Protein AF-A0A381XMW4-F1 (afdb_monomer)

InterPro domains:
  IPR002549 Transmembrane protein TqsA-like [PF01594] (18-166)

Sequence (167 aa):
MKHQPNYFQLIYRVIIGLISLWFLSIIWPYISDVVLMLVFAFLFTTILLSSVDALERKIRSRGLSVLVVVVILLGGIGTFFGSFISQMSQQAVEFSSRIDKKTLTNEFKILGEKVTSSMPEFVRDMQSSNGDMAGKLSELINTVLGSLASMAGVIGNFMFIATMVFI

pLDDT: mean 72.53, std 13.77, range [41.12, 92.38]

Mean predicted aligned error: 19.95 Å

Structure (mmCIF, N/CA/C/O backbone):
data_AF-A0A381XMW4-F1
#
_entry.id   AF-A0A381XMW4-F1
#
loop_
_atom_site.group_PDB
_atom_site.id
_atom_site.type_symbol
_atom_site.label_atom_id
_atom_site.label_alt_id
_atom_site.label_comp_id
_atom_site.label_asym_id
_atom_site.label_entity_id
_atom_site.label_seq_id
_atom_site.pdbx_PDB_ins_code
_atom_site.Cartn_x
_atom_site.Cartn_y
_atom_site.Cartn_z
_atom_site.occupancy
_atom_site.B_iso_or_equiv
_atom_site.auth_seq_id
_atom_site.auth_comp_id
_atom_site.auth_asym_id
_atom_site.auth_atom_id
_atom_site.pdbx_PDB_model_num
ATOM 1 N N . MET A 1 1 ? 42.274 24.518 -5.280 1.00 41.12 1 MET A N 1
ATOM 2 C CA . MET A 1 1 ? 41.168 25.455 -5.573 1.00 41.12 1 MET A CA 1
ATOM 3 C C . MET A 1 1 ? 40.078 24.700 -6.327 1.00 41.12 1 MET A C 1
ATOM 5 O O . MET A 1 1 ? 40.381 24.088 -7.337 1.00 41.12 1 MET A O 1
ATOM 9 N N . LYS A 1 2 ? 38.876 24.666 -5.732 1.00 43.69 2 LYS A N 1
ATOM 10 C CA . LYS A 1 2 ? 37.548 24.229 -6.218 1.00 43.69 2 LYS A CA 1
ATOM 11 C C . LYS A 1 2 ? 37.495 23.315 -7.461 1.00 43.69 2 LYS A C 1
ATOM 13 O O . LYS A 1 2 ? 37.573 23.794 -8.586 1.00 43.69 2 LYS A O 1
ATOM 18 N N . HIS A 1 3 ? 37.235 22.019 -7.238 1.00 53.31 3 HIS A N 1
ATOM 19 C CA . HIS A 1 3 ? 36.618 21.146 -8.244 1.00 53.31 3 HIS A CA 1
ATOM 20 C C . HIS A 1 3 ? 35.306 21.792 -8.697 1.00 53.31 3 HIS A C 1
ATOM 22 O O . HIS A 1 3 ? 34.355 21.878 -7.919 1.00 53.31 3 HIS A O 1
ATOM 28 N N . GLN A 1 4 ? 35.279 22.307 -9.925 1.00 62.28 4 GLN A N 1
ATOM 29 C CA . GLN A 1 4 ? 34.041 22.774 -10.531 1.00 62.28 4 GLN A CA 1
ATOM 30 C C . GLN A 1 4 ? 33.142 21.549 -10.729 1.00 62.28 4 GLN A C 1
ATOM 32 O O . GLN A 1 4 ? 33.588 20.578 -11.345 1.00 62.28 4 GLN A O 1
ATOM 37 N N . PRO A 1 5 ? 31.919 21.524 -10.174 1.00 61.38 5 PRO A N 1
ATOM 38 C CA . PRO A 1 5 ? 31.030 20.399 -10.398 1.00 61.38 5 PRO A CA 1
ATOM 39 C C . PRO A 1 5 ? 30.727 20.322 -11.897 1.00 61.38 5 PRO A C 1
ATOM 41 O O . PRO A 1 5 ? 30.338 21.315 -12.511 1.00 61.38 5 PRO A O 1
ATOM 44 N N . ASN A 1 6 ? 30.935 19.148 -12.497 1.00 73.75 6 ASN A N 1
ATOM 45 C CA . ASN A 1 6 ? 30.583 18.882 -13.891 1.00 73.75 6 ASN A CA 1
ATOM 46 C C . ASN A 1 6 ? 29.055 18.894 -14.031 1.00 73.75 6 ASN A C 1
ATOM 48 O O . ASN A 1 6 ? 28.404 17.849 -14.015 1.00 73.75 6 ASN A O 1
ATOM 52 N N . TYR A 1 7 ? 28.474 20.087 -14.157 1.00 74.56 7 TYR A N 1
ATOM 53 C CA . TYR A 1 7 ? 27.031 20.293 -14.285 1.00 74.56 7 TYR A CA 1
ATOM 54 C C . TYR A 1 7 ? 26.439 19.474 -15.438 1.00 74.56 7 TYR A C 1
ATOM 56 O O . TYR A 1 7 ? 25.378 18.881 -15.276 1.00 74.56 7 TYR A O 1
ATOM 64 N N . PHE A 1 8 ? 27.164 19.333 -16.552 1.00 75.00 8 PHE A N 1
ATOM 65 C CA . PHE A 1 8 ? 26.768 18.479 -17.678 1.00 75.00 8 PHE A CA 1
ATOM 66 C C . PHE A 1 8 ? 26.625 16.999 -17.303 1.00 75.00 8 PHE A C 1
ATOM 68 O O . PHE A 1 8 ? 25.680 16.342 -17.730 1.00 75.00 8 PHE A O 1
ATOM 75 N N . GLN A 1 9 ? 27.521 16.473 -16.467 1.00 78.38 9 GLN A N 1
ATOM 76 C CA . GLN A 1 9 ? 27.454 15.089 -15.998 1.00 78.38 9 GLN A CA 1
ATOM 77 C C . GLN A 1 9 ? 26.307 14.895 -14.999 1.00 78.38 9 GLN A C 1
ATOM 79 O O . GLN A 1 9 ? 25.650 13.853 -14.997 1.00 78.38 9 GLN A O 1
ATOM 84 N N . LEU A 1 10 ? 26.036 15.914 -14.177 1.00 79.81 10 LEU A N 1
ATOM 85 C CA . LEU A 1 10 ? 24.906 15.923 -13.253 1.00 79.81 10 LEU A CA 1
ATOM 86 C C . LEU A 1 10 ? 23.573 15.920 -14.020 1.00 79.81 10 LEU A C 1
ATOM 88 O O . LEU A 1 10 ? 22.715 15.087 -13.748 1.00 79.81 10 LEU A O 1
ATOM 92 N N . ILE A 1 11 ? 23.443 16.790 -15.027 1.00 84.88 11 ILE A N 1
ATOM 93 C CA . ILE A 1 11 ? 22.274 16.887 -15.912 1.00 84.88 11 ILE A CA 1
ATOM 94 C C . ILE A 1 11 ? 22.059 15.574 -16.669 1.00 84.88 11 ILE A C 1
ATOM 96 O O . ILE A 1 11 ? 20.952 15.047 -16.672 1.00 84.88 11 ILE A O 1
ATOM 100 N N . TYR A 1 12 ? 23.115 14.993 -17.240 1.00 88.62 12 TYR A N 1
ATOM 101 C CA . TYR A 1 12 ? 23.040 13.704 -17.928 1.00 88.62 12 TYR A CA 1
ATOM 102 C C . TYR A 1 12 ? 22.536 12.579 -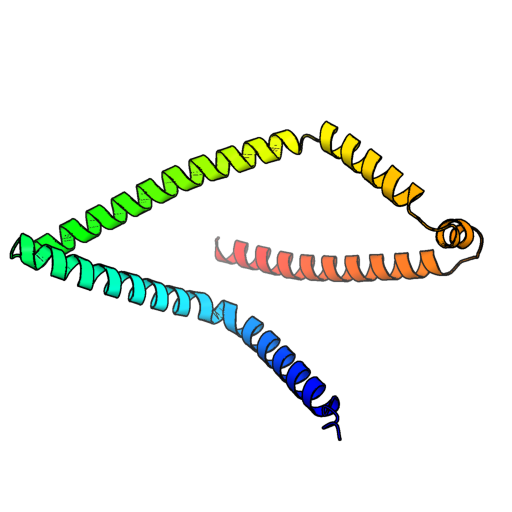17.011 1.00 88.62 12 TYR A C 1
ATOM 104 O O . TYR A 1 12 ? 21.643 11.817 -17.383 1.00 88.62 12 TYR A O 1
ATOM 112 N N . ARG A 1 13 ? 23.048 12.506 -15.775 1.00 86.75 13 ARG A N 1
ATOM 113 C CA . ARG A 1 13 ? 22.617 11.508 -14.785 1.00 86.75 13 ARG A CA 1
ATOM 114 C C . ARG A 1 13 ? 21.159 11.703 -14.362 1.00 86.75 13 ARG A C 1
ATOM 116 O O . ARG A 1 13 ? 20.452 10.717 -14.173 1.00 86.75 13 ARG A O 1
ATOM 123 N N . VAL A 1 14 ? 20.707 12.951 -14.241 1.00 88.38 14 VAL A N 1
ATOM 124 C CA . VAL A 1 14 ? 19.308 13.283 -13.931 1.00 88.38 14 VAL A CA 1
ATOM 125 C C . VAL A 1 14 ? 18.387 12.901 -15.087 1.00 88.38 14 VAL A C 1
ATOM 127 O O . VAL A 1 14 ? 17.367 12.265 -14.847 1.00 88.38 14 VAL A O 1
ATOM 130 N N . ILE A 1 15 ? 18.765 13.205 -16.332 1.00 90.69 15 ILE A N 1
ATOM 131 C CA . ILE A 1 15 ? 17.990 12.843 -17.527 1.00 90.69 15 ILE A CA 1
ATOM 132 C C . ILE A 1 15 ? 17.857 11.318 -17.643 1.00 90.69 15 ILE A C 1
ATOM 134 O O . ILE A 1 15 ? 16.752 10.816 -17.830 1.00 90.69 15 ILE A O 1
ATOM 138 N N . ILE A 1 16 ? 18.943 10.563 -17.450 1.00 91.50 16 ILE A N 1
ATOM 139 C CA . ILE A 1 16 ? 18.889 9.091 -17.449 1.00 91.50 16 ILE A CA 1
ATOM 140 C C . ILE A 1 16 ? 18.057 8.551 -16.285 1.00 91.50 16 ILE A C 1
ATOM 142 O O . ILE A 1 16 ? 17.314 7.586 -16.467 1.00 91.50 16 ILE A O 1
ATOM 146 N N . GLY A 1 17 ? 18.146 9.174 -15.108 1.00 90.69 17 GLY A N 1
ATOM 147 C CA . GLY A 1 17 ? 17.309 8.834 -13.961 1.00 90.69 17 GLY A CA 1
ATOM 148 C C . GLY A 1 17 ? 15.824 9.021 -14.269 1.00 90.69 17 GLY A C 1
ATOM 149 O O . GLY A 1 17 ? 15.032 8.123 -14.006 1.00 90.69 17 GLY A O 1
ATOM 150 N N . LEU A 1 18 ? 15.461 10.141 -14.897 1.00 89.69 18 LEU A N 1
ATOM 151 C CA . LEU A 1 18 ? 14.094 10.439 -15.328 1.00 89.69 18 LEU A CA 1
ATOM 152 C C . LEU A 1 18 ? 13.586 9.446 -16.374 1.00 89.69 18 LEU A C 1
ATOM 154 O O . LEU A 1 18 ? 12.475 8.945 -16.234 1.00 89.69 18 LEU A O 1
ATOM 158 N N . ILE A 1 19 ? 14.401 9.117 -17.380 1.00 91.69 19 ILE A N 1
ATOM 159 C CA . ILE A 1 19 ? 14.042 8.132 -18.411 1.00 91.69 19 ILE A CA 1
ATOM 160 C C . ILE A 1 19 ? 13.856 6.745 -17.783 1.00 91.69 19 ILE A C 1
ATOM 162 O O . ILE A 1 19 ? 12.877 6.065 -18.073 1.00 91.69 19 ILE A O 1
ATOM 166 N N . SER A 1 20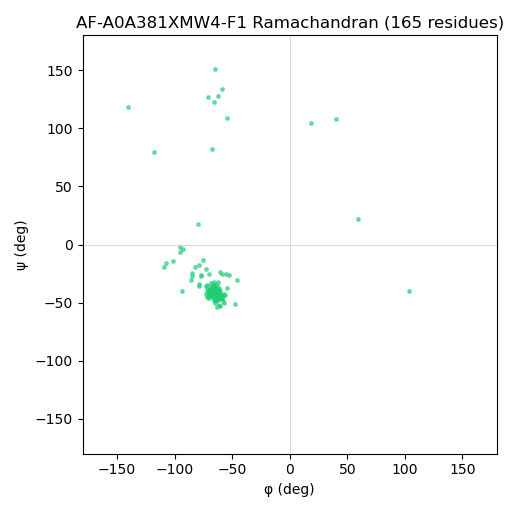 ? 14.751 6.348 -16.875 1.00 89.56 20 SER A N 1
ATOM 167 C CA . SER A 1 20 ? 14.654 5.075 -16.151 1.00 89.56 20 SER A CA 1
ATOM 168 C C . SER A 1 20 ? 13.418 5.017 -15.256 1.00 89.56 20 SER A C 1
ATOM 170 O O . SER A 1 20 ? 12.739 3.997 -15.223 1.00 89.56 20 SER A O 1
ATOM 172 N N . LEU A 1 21 ? 13.095 6.106 -14.552 1.00 90.31 21 LEU A N 1
ATOM 173 C CA . LEU A 1 21 ? 11.915 6.191 -13.692 1.00 90.31 21 LEU A CA 1
ATOM 174 C C . LEU A 1 21 ? 10.624 6.154 -14.517 1.00 90.31 21 LEU A C 1
ATOM 176 O O . LEU A 1 21 ? 9.674 5.473 -14.145 1.00 90.31 21 LEU A O 1
ATOM 180 N N . TRP A 1 22 ? 10.602 6.853 -15.653 1.00 90.62 22 TRP A N 1
ATOM 181 C CA . TRP A 1 22 ? 9.477 6.850 -16.582 1.00 90.62 22 TRP A CA 1
ATOM 182 C C . TRP A 1 22 ? 9.249 5.455 -17.169 1.00 90.62 22 TRP A C 1
ATOM 184 O O . TRP A 1 22 ? 8.132 4.946 -17.143 1.00 90.62 22 TRP A O 1
ATOM 194 N N . PHE A 1 23 ? 10.323 4.790 -17.596 1.00 91.06 23 PHE A N 1
ATOM 195 C CA . PHE A 1 23 ? 10.278 3.414 -18.081 1.00 91.06 23 PHE A CA 1
ATOM 196 C C . PHE A 1 23 ? 9.832 2.425 -16.995 1.00 91.06 23 PHE A C 1
ATOM 198 O O . PHE A 1 23 ? 8.965 1.586 -17.236 1.00 91.06 23 PHE A O 1
ATOM 205 N N . LEU A 1 24 ? 10.366 2.552 -15.777 1.00 88.81 24 LEU A N 1
ATOM 206 C CA . LEU A 1 24 ? 9.960 1.721 -14.648 1.00 88.81 24 LEU A CA 1
ATOM 207 C C . LEU A 1 24 ? 8.485 1.944 -14.306 1.00 88.81 24 LEU A C 1
ATOM 209 O O . LEU A 1 24 ? 7.792 0.973 -14.054 1.00 88.81 24 LEU A O 1
ATOM 213 N N . SER A 1 25 ? 7.989 3.182 -14.368 1.00 87.44 25 SER A N 1
ATOM 214 C CA . SER A 1 25 ? 6.575 3.511 -14.145 1.00 87.44 25 SER A CA 1
ATOM 215 C C . SER A 1 25 ? 5.643 2.856 -15.172 1.00 87.44 25 SER A C 1
ATOM 217 O O . SER A 1 25 ? 4.533 2.468 -14.826 1.00 87.44 25 SER A O 1
ATOM 219 N N . ILE A 1 26 ? 6.099 2.667 -16.417 1.00 90.00 26 ILE A N 1
ATOM 220 C CA . ILE A 1 26 ? 5.337 1.950 -17.454 1.00 90.00 26 ILE A CA 1
ATOM 221 C C . ILE A 1 26 ? 5.266 0.453 -17.150 1.00 90.00 26 ILE A C 1
ATOM 223 O O . ILE A 1 26 ? 4.210 -0.149 -17.313 1.00 90.00 26 ILE A O 1
ATOM 227 N N . ILE A 1 27 ? 6.370 -0.159 -16.714 1.00 87.12 27 ILE A N 1
ATOM 228 C CA . ILE A 1 27 ? 6.429 -1.605 -16.439 1.00 87.12 27 ILE A CA 1
ATOM 229 C C . ILE A 1 27 ? 5.795 -1.951 -15.087 1.00 87.12 27 ILE A C 1
ATOM 231 O O . ILE A 1 27 ? 5.179 -3.008 -14.940 1.00 87.12 27 ILE A O 1
ATOM 235 N N . TRP A 1 28 ? 5.926 -1.057 -14.108 1.00 87.38 28 TRP A N 1
ATOM 236 C CA . TRP A 1 28 ? 5.460 -1.233 -12.739 1.00 87.38 28 TRP A CA 1
ATOM 237 C C . TRP A 1 28 ? 4.024 -1.761 -12.628 1.00 87.38 28 TRP A C 1
ATOM 239 O O . TRP A 1 28 ? 3.869 -2.771 -11.955 1.00 87.38 28 TRP A O 1
ATOM 249 N N . PRO A 1 29 ? 2.985 -1.205 -13.284 1.00 88.75 29 PRO A N 1
ATOM 250 C CA . PRO A 1 29 ? 1.612 -1.705 -13.146 1.00 88.75 29 PRO A CA 1
ATOM 251 C C . PRO A 1 29 ? 1.416 -3.163 -13.593 1.00 88.75 29 PRO A C 1
ATOM 253 O O . PRO A 1 29 ? 0.484 -3.806 -13.127 1.00 88.75 29 PRO A O 1
ATOM 256 N N . TYR A 1 30 ? 2.277 -3.699 -14.463 1.00 88.88 30 TYR A N 1
ATOM 257 C CA . TYR A 1 30 ? 2.170 -5.082 -14.943 1.00 88.88 30 TYR A CA 1
ATOM 258 C C . TYR A 1 30 ? 2.822 -6.095 -13.999 1.00 88.88 30 TYR A C 1
ATOM 260 O O . TYR A 1 30 ? 2.450 -7.265 -13.988 1.00 88.88 30 TYR A O 1
ATOM 268 N N . ILE A 1 31 ? 3.823 -5.658 -13.232 1.00 88.25 31 ILE A N 1
ATOM 269 C CA . ILE A 1 31 ? 4.628 -6.523 -12.359 1.00 88.25 31 ILE A CA 1
ATOM 270 C C . ILE A 1 31 ? 4.313 -6.269 -10.877 1.00 88.25 31 ILE A C 1
ATOM 272 O O . ILE A 1 31 ? 4.588 -7.125 -10.037 1.00 88.25 31 ILE A O 1
ATOM 276 N N . SER A 1 32 ? 3.718 -5.119 -10.545 1.00 88.69 32 SER A N 1
ATOM 277 C CA . SER A 1 32 ? 3.453 -4.687 -9.173 1.00 88.69 32 SER A CA 1
ATOM 278 C C . SER A 1 32 ? 2.621 -5.703 -8.412 1.00 88.69 32 SER A C 1
ATOM 280 O O . SER A 1 32 ? 2.971 -6.001 -7.281 1.00 88.69 32 SER A O 1
ATOM 282 N N . ASP A 1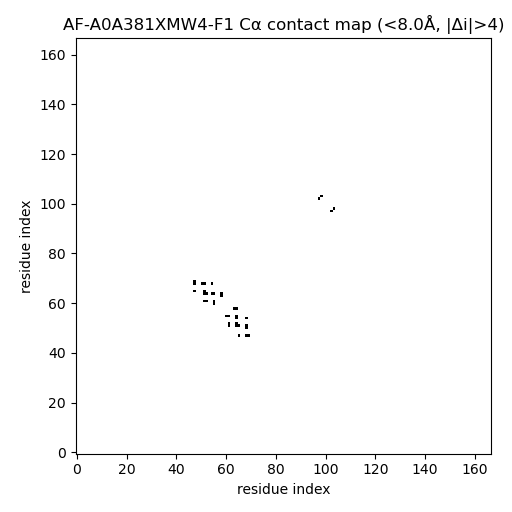 33 ? 1.588 -6.281 -9.022 1.00 89.19 33 ASP A N 1
ATOM 283 C CA . ASP A 1 33 ? 0.728 -7.262 -8.358 1.00 89.19 33 ASP A CA 1
ATOM 284 C C . ASP A 1 33 ? 1.503 -8.532 -7.972 1.00 89.19 33 ASP A C 1
ATOM 286 O O . ASP A 1 33 ? 1.501 -8.952 -6.816 1.00 89.19 33 ASP A O 1
ATOM 290 N N . VAL A 1 34 ? 2.292 -9.076 -8.904 1.00 92.38 34 VAL A N 1
ATOM 291 C CA . VAL A 1 34 ? 3.137 -10.256 -8.660 1.00 92.38 34 VAL A CA 1
ATOM 292 C C . VAL A 1 34 ? 4.223 -9.956 -7.625 1.00 92.38 34 VAL A C 1
ATOM 294 O O . VAL A 1 34 ? 4.463 -10.757 -6.724 1.00 92.38 34 VAL A O 1
ATOM 297 N N . VAL A 1 35 ? 4.882 -8.798 -7.719 1.00 90.88 35 VAL A N 1
ATOM 298 C CA . VAL A 1 35 ? 5.924 -8.391 -6.764 1.00 90.88 35 VAL A CA 1
ATOM 299 C C . VAL A 1 35 ? 5.336 -8.151 -5.383 1.00 90.88 35 VAL A C 1
ATOM 301 O O . VAL A 1 35 ? 5.905 -8.618 -4.401 1.00 90.88 35 VAL A O 1
ATOM 304 N N . LEU A 1 36 ? 4.193 -7.475 -5.286 1.00 90.31 36 LEU A N 1
ATOM 305 C CA . LEU A 1 36 ? 3.495 -7.270 -4.024 1.00 90.31 36 LEU A CA 1
ATOM 306 C C . LEU A 1 36 ? 3.066 -8.609 -3.438 1.00 90.31 36 LEU A C 1
ATOM 308 O O . LEU A 1 36 ? 3.325 -8.840 -2.263 1.00 90.31 36 LEU A O 1
ATOM 312 N N . MET A 1 37 ? 2.508 -9.519 -4.237 1.00 90.19 37 MET A N 1
ATOM 313 C CA . MET A 1 37 ? 2.163 -10.865 -3.785 1.00 90.19 37 MET A CA 1
ATOM 314 C C . MET A 1 37 ? 3.390 -11.611 -3.255 1.00 90.19 37 MET A C 1
ATOM 316 O O . MET A 1 37 ? 3.315 -12.196 -2.179 1.00 90.19 37 MET A O 1
ATOM 320 N N . LEU A 1 38 ? 4.527 -11.574 -3.956 1.00 90.75 38 LEU A N 1
ATOM 321 C CA . LEU A 1 38 ? 5.762 -12.222 -3.506 1.00 90.75 38 LEU A CA 1
ATOM 322 C C . LEU A 1 38 ? 6.303 -11.603 -2.219 1.00 90.75 38 LEU A C 1
ATOM 324 O O . LEU A 1 38 ? 6.684 -12.332 -1.307 1.00 90.75 38 LEU A O 1
ATOM 328 N N . VAL A 1 39 ? 6.310 -10.274 -2.117 1.00 91.38 39 VAL A N 1
ATOM 329 C CA . VAL A 1 39 ? 6.744 -9.566 -0.909 1.00 91.38 39 VAL A CA 1
ATOM 330 C C . VAL A 1 39 ? 5.802 -9.873 0.253 1.00 91.38 39 VAL A C 1
ATOM 332 O O . VAL A 1 39 ? 6.273 -10.209 1.335 1.00 91.38 39 VAL A O 1
ATOM 335 N N . PHE A 1 40 ? 4.485 -9.835 0.046 1.00 83.56 40 PHE A N 1
ATOM 336 C CA . PHE A 1 40 ? 3.506 -10.192 1.070 1.00 83.56 40 PHE A CA 1
ATOM 337 C C . PHE A 1 40 ? 3.621 -11.656 1.476 1.00 83.56 40 PHE A C 1
ATOM 339 O O . PHE A 1 40 ? 3.647 -11.936 2.668 1.00 83.56 40 PHE A O 1
ATOM 346 N N . ALA A 1 41 ? 3.757 -12.584 0.531 1.00 86.81 41 ALA A N 1
ATOM 347 C CA . ALA A 1 41 ? 3.963 -13.997 0.826 1.00 86.81 41 ALA A CA 1
ATOM 348 C C . ALA A 1 41 ? 5.268 -14.219 1.602 1.00 86.81 41 ALA A C 1
ATOM 350 O O . ALA A 1 41 ? 5.289 -14.973 2.574 1.00 86.81 41 ALA A O 1
ATOM 351 N N . PHE A 1 42 ? 6.347 -13.528 1.231 1.00 87.19 42 PHE A N 1
ATOM 352 C CA . PHE A 1 42 ? 7.630 -13.603 1.923 1.00 87.19 42 PHE A CA 1
ATOM 353 C C . PHE A 1 42 ? 7.554 -13.043 3.347 1.00 87.19 42 PHE A C 1
ATOM 355 O O . PHE A 1 42 ? 8.002 -13.687 4.294 1.00 87.19 42 PHE A O 1
ATOM 362 N N . LEU A 1 43 ? 6.949 -11.867 3.527 1.00 85.00 43 LEU A N 1
ATOM 363 C CA . LEU A 1 43 ? 6.746 -11.272 4.846 1.00 85.00 43 LEU A CA 1
ATOM 364 C C . LEU A 1 43 ? 5.846 -12.153 5.709 1.00 85.00 43 LEU A C 1
ATOM 366 O O . LEU A 1 43 ? 6.174 -12.433 6.859 1.00 85.00 43 LEU A O 1
ATOM 370 N N . PHE A 1 44 ? 4.745 -12.640 5.140 1.00 79.25 44 PHE A N 1
ATOM 371 C CA . PHE A 1 44 ? 3.794 -13.500 5.827 1.00 79.25 44 PHE A CA 1
ATOM 372 C C . PHE A 1 44 ? 4.444 -14.809 6.266 1.00 79.25 44 PHE A C 1
ATOM 374 O O . PHE A 1 44 ? 4.331 -15.173 7.430 1.00 79.25 44 PHE A O 1
ATOM 381 N N . THR A 1 45 ? 5.189 -15.479 5.384 1.00 83.19 45 THR A N 1
ATOM 382 C CA . THR A 1 45 ? 5.906 -16.721 5.719 1.00 83.19 45 THR A CA 1
ATOM 383 C C . THR A 1 45 ? 7.024 -16.490 6.729 1.00 83.19 45 THR A C 1
ATOM 385 O O . THR A 1 45 ? 7.131 -17.262 7.675 1.00 83.19 45 THR A O 1
ATOM 388 N N . THR A 1 46 ? 7.807 -15.417 6.602 1.00 84.12 46 THR A N 1
ATOM 389 C CA . THR A 1 46 ? 8.891 -15.089 7.545 1.00 84.12 46 THR A CA 1
ATOM 390 C C . THR A 1 46 ? 8.350 -14.808 8.948 1.00 84.12 46 THR A C 1
ATOM 392 O O . THR A 1 46 ? 8.853 -15.347 9.936 1.00 84.12 46 THR A O 1
ATOM 395 N N . ILE A 1 47 ? 7.298 -13.990 9.048 1.00 82.12 47 ILE A N 1
ATOM 396 C CA . ILE A 1 47 ? 6.651 -13.660 10.323 1.00 82.12 47 ILE A CA 1
ATOM 397 C C . ILE A 1 47 ? 5.961 -14.899 10.903 1.00 82.12 47 ILE A C 1
ATOM 399 O O . ILE A 1 47 ? 6.078 -15.147 12.106 1.00 82.12 47 ILE A O 1
ATOM 403 N N . LEU A 1 48 ? 5.277 -15.693 10.070 1.00 82.12 48 LEU A N 1
ATOM 404 C CA . LEU A 1 48 ? 4.621 -16.922 10.509 1.00 82.12 48 LEU A CA 1
ATOM 405 C C . LEU A 1 48 ? 5.614 -17.947 11.021 1.00 82.12 48 LEU A C 1
ATOM 407 O O . LEU A 1 48 ? 5.434 -18.405 12.137 1.00 82.12 48 LEU A O 1
ATOM 411 N N . LEU A 1 49 ? 6.643 -18.300 10.252 1.00 83.94 49 LEU A N 1
ATOM 412 C CA . LEU A 1 49 ? 7.617 -19.322 10.642 1.00 83.94 49 LEU A CA 1
ATOM 413 C C . LEU A 1 49 ? 8.291 -18.952 11.964 1.00 83.94 49 LEU A C 1
ATOM 415 O O . LEU A 1 49 ? 8.250 -19.739 12.901 1.00 83.94 49 LEU A O 1
ATOM 419 N N . SER A 1 50 ? 8.781 -17.716 12.092 1.00 86.31 50 SER A N 1
ATOM 420 C CA . SER A 1 50 ? 9.394 -17.232 13.337 1.00 86.31 50 SER A CA 1
ATOM 421 C C . SER A 1 50 ? 8.425 -17.271 14.531 1.00 86.31 50 SER A C 1
ATOM 423 O O . SER A 1 50 ? 8.777 -17.722 15.625 1.00 86.31 50 SER A O 1
ATOM 425 N N . SER A 1 51 ? 7.169 -16.863 14.326 1.00 82.12 51 SER A N 1
ATOM 426 C CA . SER A 1 51 ? 6.138 -16.897 15.373 1.00 82.12 51 SER A CA 1
ATOM 427 C C . SER A 1 51 ? 5.723 -18.325 15.735 1.00 82.12 51 SER A C 1
ATOM 429 O O . SER A 1 51 ? 5.499 -18.629 16.906 1.00 82.12 51 SER A O 1
ATOM 431 N N . VAL A 1 52 ? 5.637 -19.213 14.744 1.00 82.69 52 VAL A N 1
ATOM 432 C CA . VAL A 1 52 ? 5.310 -20.631 14.905 1.00 82.69 52 VAL A CA 1
ATOM 433 C C . VAL A 1 52 ? 6.421 -21.349 15.639 1.00 82.69 52 VAL A C 1
ATOM 435 O O . VAL A 1 52 ? 6.104 -22.090 16.556 1.00 82.69 52 VAL A O 1
ATOM 438 N N . ASP A 1 53 ? 7.687 -21.096 15.321 1.00 83.75 53 ASP A N 1
ATOM 439 C CA . ASP A 1 53 ? 8.834 -21.694 16.008 1.00 83.75 53 ASP A CA 1
ATOM 440 C C . ASP A 1 53 ? 8.869 -21.267 17.487 1.00 83.75 53 ASP A C 1
ATOM 442 O O . ASP A 1 53 ? 9.071 -22.084 18.394 1.00 83.75 53 ASP A O 1
ATOM 446 N N . ALA A 1 54 ? 8.583 -19.989 17.763 1.00 84.00 54 ALA A N 1
ATOM 447 C CA . ALA A 1 54 ? 8.452 -19.487 19.128 1.00 84.00 54 ALA A CA 1
ATOM 448 C C . ALA A 1 54 ? 7.310 -20.179 19.895 1.00 84.00 54 ALA A C 1
ATOM 450 O O . ALA A 1 54 ? 7.461 -20.492 21.082 1.00 84.00 54 ALA A O 1
ATOM 451 N N . LEU A 1 55 ? 6.185 -20.445 19.222 1.00 82.62 55 LEU A N 1
ATOM 452 C CA . LEU A 1 55 ? 5.021 -21.110 19.808 1.00 82.62 55 LEU A CA 1
ATOM 453 C C . LEU A 1 55 ? 5.201 -22.636 19.911 1.00 82.62 55 LEU A C 1
ATOM 455 O O . LEU A 1 55 ? 4.777 -23.239 20.895 1.00 82.62 55 LEU A O 1
ATOM 459 N N . GLU A 1 56 ? 5.869 -23.270 18.943 1.00 85.12 56 GLU A N 1
ATOM 460 C CA . GLU A 1 56 ? 6.263 -24.686 18.928 1.00 85.12 56 GLU A CA 1
ATOM 461 C C . GLU A 1 56 ? 7.087 -25.000 20.166 1.00 85.12 56 GLU A C 1
ATOM 463 O O . GLU A 1 56 ? 6.802 -25.976 20.857 1.00 85.12 56 GLU A O 1
ATOM 468 N N . ARG A 1 57 ? 8.031 -24.127 20.529 1.00 86.38 57 ARG A N 1
ATOM 469 C CA . ARG A 1 57 ? 8.817 -24.293 21.756 1.00 86.38 57 ARG A CA 1
ATOM 470 C C . ARG A 1 57 ? 7.956 -24.338 23.026 1.00 86.38 57 ARG A C 1
ATOM 472 O O . ARG A 1 57 ? 8.379 -24.921 24.020 1.00 86.38 57 ARG A O 1
ATOM 479 N N . LYS A 1 58 ? 6.758 -23.746 23.010 1.00 83.81 58 LYS A N 1
ATOM 480 C CA . LYS A 1 58 ? 5.834 -23.712 24.153 1.00 83.81 58 LYS A CA 1
ATOM 481 C C . LYS A 1 58 ? 4.813 -24.857 24.136 1.00 83.81 58 LYS A C 1
ATOM 483 O O . LYS A 1 58 ? 4.510 -25.403 25.190 1.00 83.81 58 LYS A O 1
ATOM 488 N N . ILE A 1 59 ? 4.282 -25.208 22.963 1.00 81.81 59 ILE A N 1
ATOM 489 C CA . ILE A 1 59 ? 3.166 -26.163 22.798 1.00 81.81 59 ILE A CA 1
ATOM 490 C C . ILE A 1 59 ? 3.653 -27.559 22.355 1.00 81.81 59 ILE A C 1
ATOM 492 O O . ILE A 1 59 ? 2.921 -28.539 22.466 1.00 81.81 59 ILE A O 1
ATOM 496 N N . ARG A 1 60 ? 4.910 -27.678 21.904 1.00 81.62 60 ARG A N 1
ATOM 497 C CA . ARG A 1 60 ? 5.581 -28.922 21.479 1.00 81.62 60 ARG A CA 1
ATOM 498 C C . ARG A 1 60 ? 4.894 -29.649 20.309 1.00 81.62 60 ARG A C 1
ATOM 500 O O . ARG A 1 60 ? 5.097 -30.844 20.121 1.00 81.62 60 ARG A O 1
ATOM 507 N N . SER A 1 61 ? 4.086 -28.937 19.519 1.00 82.50 61 SER A N 1
ATOM 508 C CA . SER A 1 61 ? 3.399 -29.464 18.333 1.00 82.50 61 SER A CA 1
ATOM 509 C C . SER A 1 61 ? 3.389 -28.437 17.202 1.00 82.50 61 SER A C 1
ATOM 511 O O . SER A 1 61 ? 2.796 -27.368 17.337 1.00 82.50 61 SER A O 1
ATOM 513 N N . ARG A 1 62 ? 4.017 -28.777 16.068 1.00 79.44 62 ARG A N 1
ATOM 514 C CA . ARG A 1 62 ? 4.137 -27.891 14.896 1.00 79.44 62 ARG A CA 1
ATOM 515 C C . ARG A 1 62 ? 2.793 -27.501 14.299 1.00 79.44 62 ARG A C 1
ATOM 517 O O . ARG A 1 62 ? 2.519 -26.318 14.135 1.00 79.44 62 ARG A O 1
ATOM 524 N N . GLY A 1 63 ? 1.941 -28.482 14.000 1.00 82.44 63 GLY A N 1
ATOM 525 C CA . GLY A 1 63 ? 0.657 -28.230 13.335 1.00 82.44 63 GLY A CA 1
ATOM 526 C C . GLY A 1 63 ? -0.288 -27.358 14.167 1.00 82.44 63 GLY A C 1
ATOM 527 O O . GLY A 1 63 ? -0.907 -26.437 13.640 1.00 82.44 63 GLY A O 1
ATOM 528 N N . LEU A 1 64 ? -0.342 -27.595 15.482 1.00 83.25 64 LEU A N 1
ATOM 529 C CA . LEU A 1 64 ? -1.134 -26.787 16.416 1.00 83.25 64 LEU A CA 1
ATOM 530 C C . LEU A 1 64 ? -0.581 -25.366 16.552 1.00 83.25 64 LEU A C 1
ATOM 532 O O . LEU A 1 64 ? -1.360 -24.415 16.568 1.00 83.25 64 LEU A O 1
ATOM 536 N N . SER A 1 65 ? 0.745 -25.210 16.591 1.00 85.19 65 SER A N 1
ATOM 537 C CA . SER A 1 65 ? 1.374 -23.890 16.617 1.00 85.19 65 SER A CA 1
ATOM 538 C C . SER A 1 65 ? 1.068 -23.075 15.367 1.00 85.19 65 SER A C 1
ATOM 540 O O . SER A 1 65 ? 0.710 -21.908 15.490 1.00 85.19 65 SER A O 1
ATOM 542 N N . VAL A 1 66 ? 1.131 -23.686 14.179 1.00 83.06 66 VAL A N 1
ATOM 543 C CA . VAL A 1 66 ? 0.751 -23.019 12.922 1.00 83.06 66 VAL A CA 1
ATOM 544 C C . VAL A 1 66 ? -0.689 -22.521 12.990 1.00 83.06 66 VAL A C 1
ATOM 546 O O . VAL A 1 66 ? -0.939 -21.345 12.740 1.00 83.06 66 VAL A O 1
ATOM 549 N N . LEU A 1 67 ? -1.627 -23.384 13.382 1.00 86.06 67 LEU A N 1
ATOM 550 C CA . LEU A 1 67 ? -3.049 -23.045 13.419 1.00 86.06 67 LEU A CA 1
ATOM 551 C C . LEU A 1 67 ? -3.326 -21.883 14.386 1.00 86.06 67 LEU A C 1
ATOM 553 O O . LEU A 1 67 ? -3.976 -20.907 14.016 1.00 86.06 67 LEU A O 1
ATOM 557 N N . VAL A 1 68 ? -2.773 -21.942 15.601 1.00 86.81 68 VAL A N 1
ATOM 558 C CA . VAL A 1 68 ? -2.955 -20.896 16.619 1.00 86.81 68 VAL A CA 1
ATOM 559 C C . VAL A 1 68 ? -2.357 -19.562 16.172 1.00 86.81 68 VAL A C 1
ATOM 561 O O . VAL A 1 68 ? -3.021 -18.533 16.293 1.00 86.81 68 VAL A O 1
ATOM 564 N N . VAL A 1 69 ? -1.136 -19.560 15.626 1.00 85.25 69 VAL A N 1
ATOM 565 C CA . VAL A 1 69 ? -0.497 -18.321 15.154 1.00 85.25 69 VAL A CA 1
ATOM 566 C C . VAL A 1 69 ? -1.295 -17.706 14.006 1.00 85.25 69 VAL A C 1
ATOM 568 O O . VAL A 1 69 ? -1.530 -16.502 14.027 1.00 85.25 69 VAL A O 1
ATOM 571 N N . VAL A 1 70 ? -1.767 -18.505 13.043 1.00 86.69 70 VAL A N 1
ATOM 572 C CA . VAL A 1 70 ? -2.577 -18.005 11.919 1.00 86.69 70 VAL A CA 1
ATOM 573 C C . VAL A 1 70 ? -3.882 -17.376 12.412 1.00 86.69 70 VAL A C 1
ATOM 575 O O . VAL A 1 70 ? -4.219 -16.274 11.986 1.00 86.69 70 VAL A O 1
ATOM 578 N N . VAL A 1 71 ? -4.598 -18.021 13.340 1.00 88.31 71 VAL A N 1
ATOM 579 C CA . VAL A 1 71 ? -5.863 -17.491 13.880 1.00 88.31 71 VAL A CA 1
ATOM 580 C C . VAL A 1 71 ? -5.645 -16.187 14.650 1.00 88.31 71 VAL A C 1
ATOM 582 O O . VAL A 1 71 ? -6.397 -15.232 14.455 1.00 88.31 71 VAL A O 1
ATOM 585 N N . ILE A 1 72 ? -4.603 -16.110 15.484 1.00 87.12 72 ILE A N 1
ATOM 586 C CA . ILE A 1 72 ? -4.263 -14.884 16.223 1.00 87.12 72 ILE A CA 1
ATOM 587 C C . ILE A 1 72 ? -3.862 -13.766 15.261 1.00 87.12 72 ILE A C 1
ATOM 589 O O . ILE A 1 72 ? -4.288 -12.628 15.440 1.00 87.12 72 ILE A O 1
ATOM 593 N N . LEU A 1 73 ? -3.070 -14.076 14.234 1.00 85.44 73 LEU A N 1
ATOM 594 C CA . LEU A 1 73 ? -2.619 -13.097 13.252 1.00 85.44 73 LEU A CA 1
ATOM 595 C C . LEU A 1 73 ? -3.801 -12.542 12.443 1.00 85.44 73 LEU A C 1
ATOM 597 O O . LEU A 1 73 ? -3.949 -11.328 12.343 1.00 85.44 73 LEU A O 1
ATOM 601 N N . LEU A 1 74 ? -4.680 -13.406 11.924 1.00 85.50 74 LEU A N 1
ATOM 602 C CA . LEU A 1 74 ? -5.874 -12.985 11.183 1.00 85.50 74 LEU A CA 1
ATOM 603 C C . LEU A 1 74 ? -6.853 -12.207 12.071 1.00 85.50 74 LEU A C 1
ATOM 605 O O . LEU A 1 74 ? -7.356 -11.163 11.658 1.00 85.50 74 LEU A O 1
ATOM 609 N N . GLY A 1 75 ? -7.084 -12.666 13.304 1.00 86.94 75 GLY A N 1
ATOM 610 C CA . GLY A 1 75 ? -7.924 -11.962 14.274 1.00 86.94 75 GLY A CA 1
ATOM 611 C C . GLY A 1 75 ? -7.349 -10.599 14.671 1.00 86.94 75 GLY A C 1
ATOM 612 O O . GLY A 1 75 ? -8.082 -9.612 14.747 1.00 86.94 75 GLY A O 1
ATOM 613 N N . GLY A 1 76 ? -6.030 -10.520 14.861 1.00 84.31 76 GLY A N 1
ATOM 614 C CA . GLY A 1 76 ? -5.309 -9.287 15.167 1.00 84.31 76 GLY A CA 1
ATOM 615 C C . GLY A 1 76 ? -5.358 -8.286 14.016 1.00 84.31 76 GLY A C 1
ATOM 616 O O . GLY A 1 76 ? -5.683 -7.124 14.240 1.00 84.31 76 GLY A O 1
ATOM 617 N N . ILE A 1 77 ? -5.126 -8.740 12.782 1.00 83.19 77 ILE A N 1
ATOM 618 C CA . ILE A 1 77 ? -5.231 -7.912 11.574 1.00 83.19 77 ILE A CA 1
ATOM 619 C C . ILE A 1 77 ? -6.671 -7.417 11.381 1.00 83.19 77 ILE A C 1
ATOM 621 O O . ILE A 1 77 ? -6.877 -6.225 11.165 1.00 83.19 77 ILE A O 1
ATOM 625 N N . GLY A 1 78 ? -7.67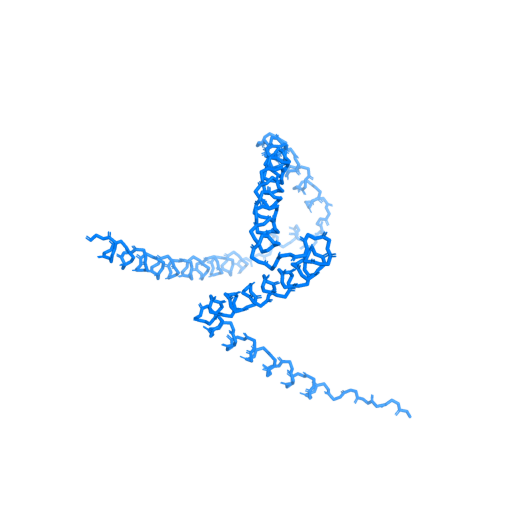3 -8.291 11.510 1.00 83.88 78 GLY A N 1
ATOM 626 C CA . GLY A 1 78 ? -9.084 -7.909 11.384 1.00 83.88 78 GLY A CA 1
ATOM 627 C C . GLY A 1 78 ? -9.510 -6.876 12.431 1.00 83.88 78 GLY A C 1
ATOM 628 O O . GLY A 1 78 ? -10.154 -5.880 12.100 1.00 83.88 78 GLY A O 1
ATOM 629 N N . THR A 1 79 ? -9.079 -7.058 13.681 1.00 82.31 79 THR A N 1
ATOM 630 C CA . THR A 1 79 ? -9.340 -6.103 14.771 1.00 82.31 79 THR A CA 1
ATOM 631 C C . THR A 1 79 ? -8.610 -4.779 14.541 1.00 82.31 79 THR A C 1
ATOM 633 O O . THR A 1 79 ? -9.194 -3.710 14.721 1.00 82.31 79 THR A O 1
ATOM 636 N N . PHE A 1 80 ? -7.353 -4.833 14.091 1.00 83.94 80 PHE A N 1
ATOM 637 C CA . PHE A 1 80 ? -6.562 -3.652 13.762 1.00 83.94 80 PHE A CA 1
ATOM 638 C C . PHE A 1 80 ? -7.221 -2.839 12.648 1.00 83.94 80 PHE A C 1
ATOM 640 O O . PHE A 1 80 ? -7.504 -1.665 12.866 1.00 83.94 80 PHE A O 1
ATOM 647 N N . PHE A 1 81 ? -7.554 -3.450 11.506 1.00 81.69 81 PHE A N 1
ATOM 648 C CA . PHE A 1 81 ? -8.227 -2.750 10.409 1.00 81.69 81 PHE A CA 1
ATOM 649 C C . PHE A 1 81 ? -9.606 -2.230 10.811 1.00 81.69 81 PHE A C 1
ATOM 651 O O . PHE A 1 81 ? -9.927 -1.096 10.476 1.00 81.69 81 PHE A O 1
ATOM 658 N N . GLY A 1 82 ? -10.393 -2.988 11.580 1.00 78.56 82 GLY A N 1
ATOM 659 C CA . GLY A 1 82 ? -11.670 -2.501 12.107 1.00 78.56 82 GLY A CA 1
ATOM 660 C C . GLY A 1 82 ? -11.504 -1.245 12.972 1.00 78.56 82 GLY A C 1
ATOM 661 O O . GLY A 1 82 ? -12.202 -0.251 12.775 1.00 78.56 82 GLY A O 1
ATOM 662 N N . SER A 1 83 ? -10.527 -1.249 13.884 1.00 78.50 83 SER A N 1
ATOM 663 C CA . SER A 1 83 ? -10.236 -0.098 14.747 1.00 78.50 83 SER A CA 1
ATOM 664 C C . SER A 1 83 ? -9.639 1.089 13.980 1.00 78.50 83 SER A C 1
ATOM 666 O O . SER A 1 83 ? -10.021 2.232 14.221 1.00 78.50 83 SER A O 1
ATOM 668 N N . PHE A 1 84 ? -8.761 0.825 13.013 1.00 80.38 84 PHE A N 1
ATOM 669 C CA . PHE A 1 84 ? -8.101 1.832 12.192 1.00 80.38 84 PHE A CA 1
ATOM 670 C C . PHE A 1 84 ? -9.082 2.500 11.228 1.00 80.38 84 PHE A C 1
ATOM 672 O O . PHE A 1 84 ? -9.123 3.724 11.168 1.00 80.38 84 PHE A O 1
ATOM 679 N N . ILE A 1 85 ? -9.923 1.724 10.533 1.00 75.81 85 ILE A N 1
ATOM 680 C CA . ILE A 1 85 ? -10.982 2.249 9.660 1.00 75.81 85 ILE A CA 1
ATOM 681 C C . ILE A 1 85 ? -11.965 3.072 10.486 1.00 75.81 85 ILE A C 1
ATOM 683 O O . ILE A 1 85 ? -12.307 4.172 10.073 1.00 75.81 85 ILE A O 1
ATOM 687 N N . SER A 1 86 ? -12.376 2.603 11.669 1.00 75.31 86 SER A N 1
ATOM 688 C CA . SER A 1 86 ? -13.261 3.380 12.543 1.00 75.31 86 SER A CA 1
ATOM 689 C C . SER A 1 86 ? -12.634 4.716 12.953 1.00 75.31 86 SER A C 1
ATOM 691 O O . SER A 1 86 ? -13.295 5.748 12.875 1.00 75.31 86 SER A O 1
ATOM 693 N N . GLN A 1 87 ? -11.366 4.726 13.369 1.00 77.88 87 GLN A N 1
ATOM 694 C CA . GLN A 1 87 ? -10.686 5.945 13.819 1.00 77.88 87 GLN A CA 1
ATOM 695 C C . GLN A 1 87 ? -10.382 6.906 12.664 1.00 77.88 87 GLN A C 1
ATOM 697 O O . GLN A 1 87 ? -10.655 8.099 12.771 1.00 77.88 87 GLN A O 1
ATOM 702 N N . MET A 1 88 ? -9.863 6.402 11.543 1.00 76.38 88 MET A N 1
ATOM 703 C CA . MET A 1 88 ? -9.607 7.205 10.346 1.00 76.38 88 MET A CA 1
ATOM 704 C C . MET A 1 88 ? -10.903 7.715 9.724 1.00 76.38 88 MET A C 1
ATOM 706 O O . MET A 1 88 ? -10.952 8.862 9.302 1.00 76.38 88 MET A O 1
ATOM 710 N N . SER A 1 89 ? -11.968 6.909 9.699 1.00 73.31 89 SER A N 1
ATOM 711 C CA . SER A 1 89 ? -13.281 7.340 9.214 1.00 73.31 89 SER A CA 1
ATOM 712 C C . SER A 1 89 ? -13.861 8.432 10.101 1.00 73.31 89 SER A C 1
ATOM 714 O O . SER A 1 89 ? -14.407 9.392 9.574 1.00 73.31 89 SER A O 1
ATOM 716 N N . GLN A 1 90 ? -13.750 8.319 11.426 1.00 75.56 90 GLN A N 1
ATOM 717 C CA . GLN A 1 90 ? -14.204 9.374 12.334 1.00 75.56 90 GLN A CA 1
ATOM 718 C C . GLN A 1 90 ? -13.407 10.664 12.126 1.00 75.56 90 GLN A C 1
ATOM 720 O O . GLN A 1 90 ? -14.004 11.732 12.023 1.00 75.56 90 GLN A O 1
ATOM 725 N N . GLN A 1 91 ? -12.086 10.567 11.954 1.00 68.56 91 GLN A N 1
ATOM 726 C CA . GLN A 1 91 ? -11.245 11.717 11.621 1.00 68.56 91 GLN A CA 1
ATOM 727 C C . GLN A 1 91 ? -11.614 12.310 10.257 1.00 68.56 91 GLN A C 1
ATOM 729 O O . GLN A 1 91 ? -11.755 13.519 10.142 1.00 68.56 91 GLN A O 1
ATOM 734 N N . ALA A 1 92 ? -11.845 11.489 9.233 1.00 68.44 92 ALA A N 1
ATOM 735 C CA . ALA A 1 92 ? -12.262 11.948 7.910 1.00 68.44 92 ALA A CA 1
ATOM 736 C C . ALA A 1 92 ? -13.646 12.611 7.937 1.00 68.44 92 ALA A C 1
ATOM 738 O O . ALA A 1 92 ? -13.852 13.602 7.245 1.00 68.44 92 ALA A O 1
ATOM 739 N N . VAL A 1 93 ? -14.577 12.113 8.755 1.00 67.62 93 VAL A N 1
ATOM 740 C CA . VAL A 1 93 ? -15.900 12.721 8.967 1.00 67.62 93 VAL A CA 1
ATOM 741 C C . VAL A 1 93 ? -15.781 14.048 9.718 1.00 67.62 93 VAL A C 1
ATOM 743 O O . VAL A 1 93 ? -16.440 15.013 9.340 1.00 67.62 93 VAL A O 1
ATOM 746 N N . GLU A 1 94 ? -14.915 14.142 10.728 1.00 73.62 94 GLU A N 1
ATOM 747 C CA . GLU A 1 94 ? -14.654 15.392 11.451 1.00 73.62 94 GLU A CA 1
ATOM 748 C C . GLU A 1 94 ? -13.923 16.428 10.576 1.00 73.62 94 GLU A C 1
ATOM 750 O O . GLU A 1 94 ? -14.239 17.616 10.599 1.00 73.62 94 GLU A O 1
ATOM 755 N N . PHE A 1 95 ? -12.988 15.992 9.731 1.00 64.38 95 PHE A N 1
ATOM 756 C CA . PHE A 1 95 ? -12.397 16.843 8.702 1.00 64.38 95 PHE A CA 1
ATOM 757 C C . PHE A 1 95 ? -13.440 17.245 7.657 1.00 64.38 95 PHE A C 1
ATOM 759 O O . PHE A 1 95 ? -13.515 18.416 7.307 1.00 64.38 95 PHE A O 1
ATOM 766 N N . SER A 1 96 ? -14.303 16.330 7.208 1.00 60.78 96 SER A N 1
ATOM 767 C CA . SER A 1 96 ? -15.375 16.625 6.251 1.00 60.78 96 SER A CA 1
ATOM 768 C C . SER A 1 96 ? -16.395 17.623 6.801 1.00 60.78 96 SER A C 1
ATOM 770 O O . SER A 1 96 ? -16.909 18.431 6.033 1.00 60.78 96 SER A O 1
ATOM 772 N N . SER A 1 97 ? -16.693 17.587 8.101 1.00 63.62 97 SER A N 1
ATOM 773 C CA . SER A 1 97 ? -17.607 18.538 8.743 1.00 63.62 97 SER A CA 1
ATOM 774 C C . SER A 1 97 ? -16.956 19.902 8.995 1.00 63.62 97 SER A C 1
ATOM 776 O O . SER A 1 97 ? -17.640 20.920 8.977 1.00 63.62 97 SER A O 1
ATOM 778 N N . ARG A 1 98 ? -15.629 19.969 9.152 1.00 61.47 98 ARG A N 1
ATOM 779 C CA . ARG A 1 98 ? -14.871 21.237 9.154 1.00 61.47 98 ARG A CA 1
ATOM 780 C C . ARG A 1 98 ? -14.661 21.809 7.745 1.00 61.47 98 ARG A C 1
ATOM 782 O O . ARG A 1 98 ? -14.575 23.023 7.589 1.00 61.47 98 ARG A O 1
ATOM 789 N N . ILE A 1 99 ? -14.660 20.947 6.729 1.00 57.16 99 ILE A N 1
ATOM 790 C CA . ILE A 1 99 ? -14.737 21.255 5.287 1.00 57.16 99 ILE A CA 1
ATOM 791 C C . ILE A 1 99 ? -16.205 21.551 4.890 1.00 57.16 99 ILE A C 1
ATOM 793 O O . ILE A 1 99 ? -16.570 21.548 3.718 1.00 57.16 99 ILE A O 1
ATOM 797 N N . ASP A 1 100 ? -17.095 21.851 5.845 1.00 55.06 100 ASP A N 1
ATOM 798 C CA . ASP A 1 100 ? -18.415 22.373 5.509 1.00 55.06 100 ASP A CA 1
ATOM 799 C C . ASP A 1 100 ? -18.256 23.675 4.703 1.00 55.06 100 ASP A C 1
ATOM 801 O O . ASP A 1 100 ? -17.444 24.555 5.020 1.00 55.06 100 ASP A O 1
ATOM 805 N N . LYS A 1 101 ? -19.024 23.784 3.613 1.00 55.53 101 LYS A N 1
ATOM 806 C CA . LYS A 1 101 ? -18.864 24.799 2.554 1.00 55.53 101 LYS A CA 1
ATOM 807 C C . LYS A 1 101 ? -18.832 26.226 3.107 1.00 55.53 101 LYS A C 1
ATOM 809 O O . LYS A 1 101 ? -18.237 27.109 2.495 1.00 55.53 101 LYS A O 1
ATOM 814 N N . LYS A 1 102 ? -19.451 26.451 4.269 1.00 57.53 102 LYS A N 1
ATOM 815 C CA . LYS A 1 102 ? -19.505 27.737 4.972 1.00 57.53 102 LYS A CA 1
ATOM 816 C C . LYS A 1 102 ? -18.147 28.164 5.542 1.00 57.53 102 LYS A C 1
ATOM 818 O O . LYS A 1 102 ? -17.769 29.319 5.361 1.00 57.53 102 LYS A O 1
ATOM 823 N N . THR A 1 103 ? -17.393 27.247 6.152 1.00 58.12 103 THR A N 1
ATOM 824 C CA . THR A 1 103 ? -16.045 27.524 6.680 1.00 58.12 103 THR A CA 1
ATOM 825 C C . THR A 1 103 ? -15.046 27.671 5.544 1.00 58.12 103 THR A C 1
ATOM 827 O O . THR A 1 103 ? -14.283 28.630 5.536 1.00 58.12 103 THR A O 1
ATOM 830 N N . LEU A 1 104 ? -15.118 26.806 4.525 1.00 56.62 104 LEU A N 1
ATOM 831 C CA . LEU A 1 104 ? -14.295 26.951 3.323 1.00 56.62 104 LEU A CA 1
ATOM 832 C C . LEU A 1 104 ? -14.543 28.285 2.621 1.00 56.62 104 LEU A C 1
ATOM 834 O O . LEU A 1 104 ? -13.586 28.957 2.280 1.00 56.62 104 LEU A O 1
ATOM 838 N N . THR A 1 105 ? -15.794 28.717 2.444 1.00 58.44 105 THR A N 1
ATOM 839 C CA . THR A 1 105 ? -16.083 30.015 1.808 1.00 58.44 105 THR A CA 1
ATOM 840 C C . THR A 1 105 ? -15.496 31.175 2.612 1.00 58.44 105 THR A C 1
ATOM 842 O O . THR A 1 105 ? -14.985 32.125 2.026 1.00 58.44 105 THR A O 1
ATOM 845 N N . ASN A 1 106 ? -15.521 31.093 3.945 1.00 69.56 106 ASN A N 1
ATOM 846 C CA . ASN A 1 106 ? -14.958 32.127 4.806 1.00 69.56 106 ASN A CA 1
ATOM 847 C C . ASN A 1 106 ? -13.420 32.130 4.783 1.00 69.56 106 ASN A C 1
ATOM 849 O O . ASN A 1 106 ? -12.816 33.182 4.604 1.00 69.56 106 ASN A O 1
ATOM 853 N N . GLU A 1 107 ? -12.783 30.962 4.872 1.00 66.94 107 GLU A N 1
ATOM 854 C CA . GLU A 1 107 ? -11.322 30.817 4.796 1.00 66.94 107 GLU A CA 1
ATOM 855 C C . GLU A 1 107 ? -10.787 31.141 3.395 1.00 66.94 107 GLU A C 1
ATOM 857 O O . GLU A 1 107 ? -9.771 31.814 3.275 1.00 66.94 107 GLU A O 1
ATOM 862 N N . PHE A 1 108 ? -11.492 30.764 2.321 1.00 62.84 108 PHE A N 1
ATOM 863 C CA . PHE A 1 108 ? -11.164 31.168 0.948 1.00 62.84 108 PHE A CA 1
ATOM 864 C C . PHE A 1 108 ? -11.351 32.666 0.731 1.00 62.84 108 PHE A C 1
ATOM 866 O O . PHE A 1 108 ? -10.578 33.262 -0.013 1.00 62.84 108 PHE A O 1
ATOM 873 N N . LYS A 1 109 ? -12.344 33.291 1.373 1.00 66.44 109 LYS A N 1
ATOM 874 C CA . LYS A 1 109 ? -12.519 34.744 1.323 1.00 66.44 109 LYS A CA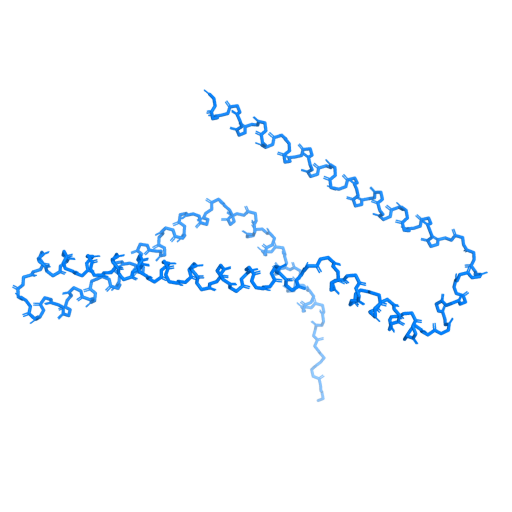 1
ATOM 875 C C . LYS A 1 109 ? -11.378 35.453 2.051 1.00 66.44 109 LYS A C 1
ATOM 877 O O . LYS A 1 109 ? -10.800 36.377 1.494 1.00 66.44 109 LYS A O 1
ATOM 882 N N . ILE A 1 110 ? -10.987 34.964 3.227 1.00 77.00 110 ILE A N 1
ATOM 883 C CA . ILE A 1 110 ? -9.854 35.492 3.997 1.00 77.00 110 ILE A CA 1
ATOM 884 C C . ILE A 1 110 ? -8.529 35.253 3.259 1.00 77.00 110 ILE A C 1
ATOM 886 O O . ILE A 1 110 ? -7.703 36.160 3.199 1.00 77.00 110 ILE A O 1
ATOM 890 N N . LEU A 1 111 ? -8.318 34.081 2.647 1.00 69.12 111 LEU A N 1
ATOM 891 C CA . LEU A 1 111 ? -7.157 33.808 1.793 1.00 69.12 111 LEU A CA 1
ATOM 892 C C . LEU A 1 111 ? -7.171 34.678 0.539 1.00 69.12 111 LEU A C 1
ATOM 894 O O . LEU A 1 111 ? -6.131 35.204 0.174 1.00 69.12 111 LEU A O 1
ATOM 898 N N . GLY A 1 112 ? -8.322 34.857 -0.108 1.00 66.38 112 GLY A N 1
ATOM 899 C CA . GLY A 1 112 ? -8.479 35.724 -1.273 1.00 66.38 112 GLY A CA 1
ATOM 900 C C . GLY A 1 112 ? -8.158 37.178 -0.940 1.00 66.38 112 GLY A C 1
ATOM 901 O O . GLY A 1 112 ? -7.410 37.825 -1.670 1.00 66.38 112 GLY A O 1
ATOM 902 N N . GLU A 1 113 ? -8.628 37.670 0.206 1.00 69.25 113 GLU A N 1
ATOM 903 C CA . GLU A 1 113 ? -8.305 38.999 0.730 1.00 69.25 113 GLU A CA 1
ATOM 904 C C . GLU A 1 113 ? -6.823 39.110 1.120 1.00 69.25 113 GLU A C 1
ATOM 906 O O . GLU A 1 113 ? -6.188 40.114 0.799 1.00 69.25 113 GLU A O 1
ATOM 911 N N . LYS A 1 114 ? -6.218 38.077 1.726 1.00 67.00 114 LYS A N 1
ATOM 912 C CA . LYS A 1 114 ? -4.778 38.051 2.051 1.00 67.00 114 LYS A CA 1
ATOM 913 C C . LYS A 1 114 ? -3.892 37.980 0.817 1.00 67.00 114 LYS A C 1
ATOM 915 O O . LYS A 1 114 ? -2.872 38.653 0.774 1.00 67.00 114 LYS A O 1
ATOM 920 N N . VAL A 1 115 ? -4.268 37.196 -0.185 1.00 66.56 115 VAL A N 1
ATOM 921 C CA . VAL A 1 115 ? -3.550 37.086 -1.459 1.00 66.56 115 VAL A CA 1
ATOM 922 C C . VAL A 1 115 ? -3.663 38.400 -2.224 1.00 66.56 115 VAL A C 1
ATOM 924 O O . VAL A 1 115 ? -2.651 38.912 -2.680 1.00 66.56 115 VAL A O 1
ATOM 927 N N . THR A 1 116 ? -4.851 39.006 -2.274 1.00 61.53 116 THR A N 1
ATOM 928 C CA . THR A 1 116 ? -5.073 40.303 -2.936 1.00 61.53 116 THR A CA 1
ATOM 929 C C . THR A 1 116 ? -4.349 41.451 -2.227 1.00 61.53 116 THR A C 1
ATOM 931 O O . THR A 1 116 ? -3.830 42.346 -2.885 1.00 61.53 116 THR A O 1
ATOM 934 N N . SER A 1 117 ? -4.278 41.435 -0.893 1.00 60.62 117 SER A N 1
ATOM 935 C CA . SER A 1 117 ? -3.563 42.457 -0.108 1.00 60.62 117 SER A CA 1
ATOM 936 C C . SER A 1 117 ? -2.054 42.219 -0.001 1.00 60.62 117 SER A C 1
ATOM 938 O O . SER A 1 117 ? -1.316 43.162 0.266 1.00 60.62 117 SER A O 1
ATOM 940 N N . SER A 1 118 ? -1.585 40.989 -0.238 1.00 57.12 118 SER A N 1
ATOM 941 C CA . SER A 1 118 ? -0.154 40.644 -0.303 1.00 57.12 118 SER A CA 1
ATOM 942 C C . SER A 1 118 ? 0.392 40.649 -1.735 1.00 57.12 118 SER A C 1
ATOM 944 O O . SER A 1 118 ? 1.580 40.398 -1.939 1.00 57.12 118 SER A O 1
ATOM 946 N N . MET A 1 119 ? -0.456 40.914 -2.734 1.00 55.12 119 MET A N 1
ATOM 947 C CA . MET A 1 119 ? -0.030 41.115 -4.115 1.00 55.12 119 MET A CA 1
ATOM 948 C C . MET A 1 119 ? 0.702 42.465 -4.237 1.00 55.12 119 MET A C 1
ATOM 950 O O . MET A 1 119 ? 0.148 43.491 -3.839 1.00 55.12 119 MET A O 1
ATOM 954 N N . PRO A 1 120 ? 1.929 42.498 -4.791 1.00 51.00 120 PRO A N 1
ATOM 955 C CA . PRO A 1 120 ? 2.626 43.750 -5.062 1.00 51.00 120 PRO A CA 1
ATOM 956 C C . PRO A 1 120 ? 1.887 44.576 -6.128 1.00 51.00 120 PRO A C 1
ATOM 958 O O . PRO A 1 120 ? 1.276 44.008 -7.035 1.00 51.00 120 PRO A O 1
ATOM 961 N N . GLU A 1 121 ? 2.018 45.907 -6.073 1.00 52.06 121 GLU A N 1
ATOM 962 C CA . GLU A 1 121 ? 1.462 4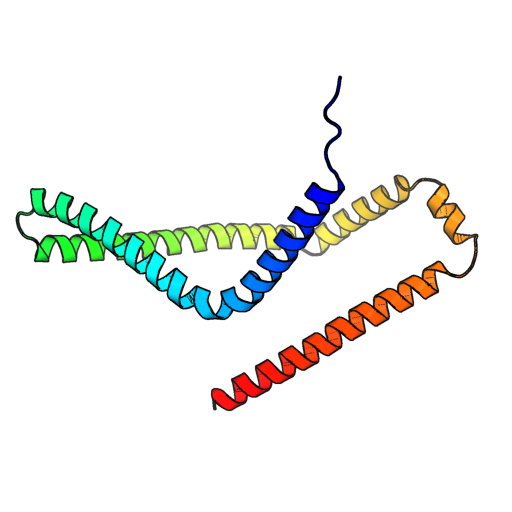6.879 -7.046 1.00 52.06 121 GLU A CA 1
ATOM 963 C C . GLU A 1 121 ? 1.684 46.479 -8.522 1.00 52.06 121 GLU A C 1
ATOM 965 O O . GLU A 1 121 ? 0.820 46.700 -9.365 1.00 52.06 121 GLU A O 1
ATOM 970 N N . PHE A 1 122 ? 2.775 45.764 -8.820 1.00 49.62 122 PHE A N 1
ATOM 971 C CA . PHE A 1 122 ? 3.105 45.220 -10.144 1.00 49.62 122 PHE A CA 1
ATOM 972 C C . PHE A 1 122 ? 2.016 44.315 -10.764 1.00 49.62 122 PHE A C 1
ATOM 974 O O . PHE A 1 122 ? 1.945 44.198 -11.983 1.00 49.62 122 PHE A O 1
ATOM 981 N N . VAL A 1 123 ? 1.152 43.679 -9.959 1.00 55.78 123 VAL A N 1
ATOM 982 C CA . VAL A 1 123 ? 0.026 42.856 -10.452 1.00 55.78 123 VAL A CA 1
ATOM 983 C C . VAL A 1 123 ? -1.225 43.703 -10.729 1.00 55.78 123 VAL A C 1
ATOM 985 O O . VAL A 1 123 ? -1.977 43.388 -11.650 1.00 55.78 123 VAL A O 1
ATOM 988 N N . ARG A 1 124 ? -1.436 44.805 -9.992 1.00 54.00 124 ARG A N 1
ATOM 989 C CA . ARG A 1 124 ? -2.543 45.754 -10.241 1.00 54.00 124 ARG A CA 1
ATOM 990 C C . ARG A 1 124 ? -2.295 46.563 -11.517 1.00 54.00 124 ARG A C 1
ATOM 992 O O . ARG A 1 124 ? -3.215 46.727 -12.312 1.00 54.00 124 ARG A O 1
ATOM 999 N N . ASP A 1 125 ? -1.044 46.947 -11.763 1.00 49.53 125 ASP A N 1
ATOM 1000 C CA . ASP A 1 125 ? -0.610 47.628 -12.993 1.00 49.53 125 ASP A CA 1
ATOM 1001 C C . ASP A 1 125 ? -0.503 46.704 -14.220 1.00 49.53 125 ASP A C 1
ATOM 1003 O O . ASP A 1 125 ? -0.435 47.167 -15.357 1.00 49.53 125 ASP A O 1
ATOM 1007 N N . MET A 1 126 ? -0.541 45.380 -14.045 1.00 47.12 126 MET A N 1
ATOM 1008 C CA . MET A 1 126 ? -0.590 44.450 -15.181 1.00 47.12 126 MET A CA 1
ATOM 1009 C C . MET A 1 126 ? -2.005 44.333 -15.776 1.00 47.12 126 MET A C 1
ATOM 1011 O O . MET A 1 126 ? -2.160 43.927 -16.925 1.00 47.12 126 MET A O 1
ATOM 1015 N N . GLN A 1 127 ? -3.044 44.744 -15.037 1.00 47.12 127 GLN A N 1
ATOM 1016 C CA . GLN A 1 127 ? -4.415 44.825 -15.553 1.00 47.12 127 GLN A CA 1
ATOM 1017 C C . GLN A 1 127 ? -4.604 46.005 -16.526 1.00 47.12 127 GLN A C 1
ATOM 1019 O O . GLN A 1 127 ? -5.513 45.971 -17.354 1.00 47.12 127 GLN A O 1
ATOM 1024 N N . SER A 1 128 ? -3.739 47.024 -16.467 1.00 47.88 128 SER A N 1
ATOM 1025 C CA . SER A 1 128 ? -3.793 48.213 -17.327 1.00 47.88 128 SER A CA 1
ATOM 1026 C C . SER A 1 128 ? -2.893 48.132 -18.570 1.00 47.88 128 SER A C 1
ATOM 1028 O O . SER A 1 128 ? -3.018 48.982 -19.450 1.00 47.88 128 SER A O 1
ATOM 1030 N N . SER A 1 129 ? -2.051 47.097 -18.716 1.00 43.09 129 SER A N 1
ATOM 1031 C CA . SER A 1 129 ? -1.176 46.914 -19.888 1.00 43.09 129 SER A CA 1
ATOM 1032 C C . SER A 1 129 ? -1.484 45.627 -20.673 1.00 43.09 129 SER A C 1
ATOM 1034 O O . SER A 1 129 ? -0.828 44.598 -20.547 1.00 43.09 129 SER A O 1
ATOM 1036 N N . ASN A 1 130 ? -2.541 45.731 -21.483 1.00 46.72 130 ASN A N 1
ATOM 1037 C CA . ASN A 1 130 ? -2.785 45.106 -22.790 1.00 46.72 130 ASN A CA 1
ATOM 1038 C C . ASN A 1 130 ? -2.383 43.632 -23.060 1.00 46.72 130 ASN A C 1
ATOM 1040 O O . ASN A 1 130 ? -1.260 43.307 -23.436 1.00 46.72 130 ASN A O 1
ATOM 1044 N N . GLY A 1 131 ? -3.415 42.782 -23.145 1.00 52.75 131 GLY A N 1
ATOM 1045 C CA . GLY A 1 131 ? -3.727 42.051 -24.388 1.00 52.75 131 GLY A CA 1
ATOM 1046 C C . GLY A 1 131 ? -3.349 40.571 -24.481 1.00 52.75 131 GLY A C 1
ATOM 1047 O O . GLY A 1 131 ? -4.145 39.793 -24.997 1.00 52.75 131 GLY A O 1
ATOM 1048 N N . ASP A 1 132 ? -2.188 40.156 -23.974 1.00 57.69 132 ASP A N 1
ATOM 1049 C CA . ASP A 1 132 ? -1.616 38.847 -24.362 1.00 57.69 132 ASP A CA 1
ATOM 1050 C C . ASP A 1 132 ? -1.689 37.764 -23.264 1.00 57.69 132 ASP A C 1
ATOM 1052 O O . ASP A 1 132 ? -1.601 36.565 -23.528 1.00 57.69 132 ASP A O 1
ATOM 1056 N N . MET A 1 133 ? -1.931 38.154 -22.006 1.00 56.16 133 MET A N 1
ATOM 1057 C CA . MET A 1 133 ? -2.010 37.207 -20.881 1.00 56.16 133 MET A CA 1
ATOM 1058 C C . MET A 1 133 ? -3.294 36.362 -20.921 1.00 56.16 133 MET A C 1
ATOM 1060 O O . MET A 1 133 ? -3.259 35.159 -20.670 1.00 56.16 133 MET A O 1
ATOM 1064 N N . ALA A 1 134 ? -4.432 36.974 -21.265 1.00 57.00 134 ALA A N 1
ATOM 1065 C CA . ALA A 1 134 ? -5.720 36.282 -21.357 1.00 57.00 134 ALA A CA 1
ATOM 1066 C C . ALA A 1 134 ? -5.762 35.288 -22.533 1.00 57.00 134 ALA A C 1
ATOM 1068 O O . ALA A 1 134 ? -6.370 34.221 -22.417 1.00 57.00 134 ALA A O 1
ATOM 1069 N N . GLY A 1 135 ? -5.068 35.614 -23.631 1.00 59.75 135 GLY A N 1
ATOM 1070 C CA . GLY A 1 135 ? -4.875 34.723 -24.776 1.00 59.75 135 GLY A CA 1
ATOM 1071 C C . GLY A 1 135 ? -4.048 33.498 -24.396 1.00 59.75 135 GLY A C 1
ATOM 1072 O O . GLY A 1 135 ? -4.510 32.374 -24.568 1.00 59.75 135 GLY A O 1
ATOM 1073 N N . LYS A 1 136 ? -2.890 33.705 -23.756 1.00 62.38 136 LYS A N 1
ATOM 1074 C CA . LYS A 1 136 ? -2.029 32.605 -23.290 1.00 62.38 136 LYS A CA 1
ATOM 1075 C C . LYS A 1 136 ? -2.673 31.746 -22.207 1.00 62.38 136 LYS A C 1
ATOM 1077 O O . LYS A 1 136 ? -2.496 30.533 -22.209 1.00 62.3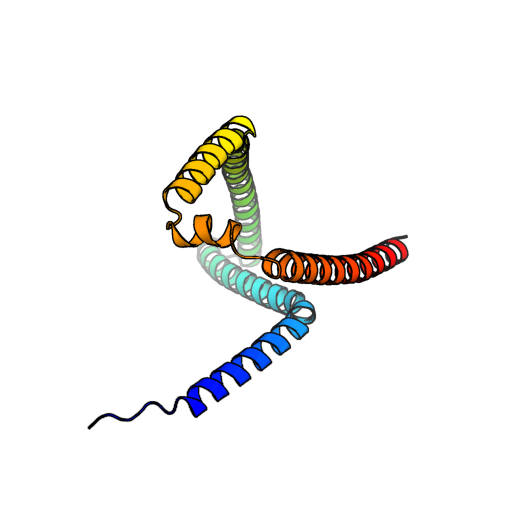8 136 LYS A O 1
ATOM 1082 N N . LEU A 1 137 ? -3.455 32.345 -21.307 1.00 56.44 137 LEU A N 1
ATOM 1083 C CA . LEU A 1 137 ? -4.253 31.605 -20.325 1.00 56.44 137 LEU A CA 1
ATOM 1084 C C . LEU A 1 137 ? -5.355 30.783 -20.997 1.00 56.44 137 LEU A C 1
ATOM 1086 O O . LEU A 1 137 ? -5.540 29.625 -20.636 1.00 56.44 137 LEU A O 1
ATOM 1090 N N . SER A 1 138 ? -6.045 31.334 -21.998 1.00 57.16 138 SER A N 1
ATOM 1091 C CA . SER A 1 138 ? -7.043 30.582 -22.770 1.00 57.16 138 SER A CA 1
ATOM 1092 C C . SER A 1 138 ? -6.410 29.436 -23.558 1.00 57.16 138 SER A C 1
ATOM 1094 O O . SER A 1 138 ? -6.990 28.360 -23.643 1.00 57.16 138 SER A O 1
ATOM 1096 N N . GLU A 1 139 ? -5.209 29.624 -24.099 1.00 66.62 139 GLU A N 1
ATOM 1097 C CA . GLU A 1 139 ? -4.465 28.591 -24.825 1.00 66.62 139 GLU A CA 1
ATOM 1098 C C . GLU A 1 139 ? -3.980 27.469 -23.891 1.00 66.62 139 GLU A C 1
ATOM 1100 O O . GLU A 1 139 ? -4.120 26.286 -24.208 1.00 66.62 139 GLU A O 1
ATOM 1105 N N . LEU A 1 140 ? -3.523 27.819 -22.684 1.00 60.47 140 LEU A N 1
ATOM 1106 C CA . LEU A 1 140 ? -3.208 26.866 -21.614 1.00 60.47 140 LEU A CA 1
ATOM 1107 C C . LEU A 1 140 ? -4.445 26.090 -21.155 1.00 60.47 140 LEU A C 1
ATOM 1109 O O . LEU A 1 140 ? -4.392 24.867 -21.050 1.00 60.47 140 LEU A O 1
ATOM 1113 N N . ILE A 1 141 ? -5.567 26.776 -20.924 1.00 64.19 141 ILE A N 1
ATOM 1114 C CA . ILE A 1 141 ? -6.834 26.152 -20.526 1.00 64.19 141 ILE A CA 1
ATOM 1115 C C . ILE A 1 141 ? -7.320 25.205 -21.626 1.00 64.19 141 ILE A C 1
ATOM 1117 O O . ILE A 1 141 ? -7.642 24.061 -21.328 1.00 64.19 141 ILE A O 1
ATOM 1121 N N . ASN A 1 142 ? -7.297 25.617 -22.893 1.00 64.88 142 ASN A N 1
ATOM 1122 C CA . ASN A 1 142 ? -7.690 24.760 -24.013 1.00 64.88 142 ASN A CA 1
ATOM 1123 C C . ASN A 1 142 ? -6.744 23.566 -24.204 1.00 64.88 142 ASN A C 1
ATOM 1125 O O . ASN A 1 142 ? -7.205 22.472 -24.516 1.00 64.88 142 ASN A O 1
ATOM 1129 N N . THR A 1 143 ? -5.444 23.730 -23.952 1.00 71.31 143 THR A N 1
ATOM 1130 C CA . THR A 1 143 ? -4.471 22.626 -23.993 1.00 71.31 143 THR A CA 1
ATOM 1131 C C . THR A 1 143 ? -4.719 21.626 -22.864 1.00 71.31 143 THR A C 1
ATOM 1133 O O . THR A 1 143 ? -4.711 20.416 -23.092 1.00 71.31 143 THR A O 1
ATOM 1136 N N . VAL A 1 144 ? -4.996 22.110 -21.650 1.00 61.97 144 VAL A N 1
ATOM 1137 C CA . VAL A 1 144 ? -5.320 21.261 -20.497 1.00 61.97 144 VAL A CA 1
ATOM 1138 C C . VAL A 1 144 ? -6.670 20.574 -20.695 1.00 61.97 144 VAL A C 1
ATOM 1140 O O . VAL A 1 144 ? -6.753 19.370 -20.491 1.00 61.97 144 VAL A O 1
ATOM 1143 N N . LEU A 1 145 ? -7.705 21.271 -21.173 1.00 62.25 145 LEU A N 1
ATOM 1144 C CA . LEU A 1 145 ? -8.993 20.659 -21.516 1.00 62.25 145 LEU A CA 1
ATOM 1145 C C . LEU A 1 145 ? -8.868 19.651 -22.659 1.00 62.25 145 LEU A C 1
ATOM 1147 O O . LEU A 1 145 ? -9.477 18.594 -22.577 1.00 62.25 145 LEU A O 1
ATOM 1151 N N . GLY A 1 146 ? -8.063 19.922 -23.687 1.00 67.88 146 GLY A N 1
ATOM 1152 C CA . GLY A 1 146 ? -7.790 18.972 -24.768 1.00 67.88 146 GLY A CA 1
ATOM 1153 C C . GLY A 1 146 ? -7.045 17.727 -24.278 1.00 67.88 146 GLY A C 1
ATOM 1154 O O . GLY A 1 146 ? -7.360 16.611 -24.687 1.00 67.88 146 GLY A O 1
ATOM 1155 N N . SER A 1 147 ? -6.113 17.904 -23.339 1.00 64.38 147 SER A N 1
ATOM 1156 C CA . SER A 1 147 ? -5.387 16.807 -22.685 1.00 64.38 147 SER A CA 1
ATOM 1157 C C . SER A 1 147 ? -6.297 15.998 -21.754 1.00 64.38 147 SER A C 1
ATOM 1159 O O . SER A 1 147 ? -6.230 14.776 -21.719 1.00 64.38 147 SER A O 1
ATOM 1161 N N . LEU A 1 148 ? -7.203 16.656 -21.031 1.00 56.19 148 LEU A N 1
ATOM 1162 C CA . LEU A 1 148 ? -8.185 15.994 -20.173 1.00 56.19 148 LEU A CA 1
ATOM 1163 C C . LEU A 1 148 ? -9.290 15.311 -20.985 1.00 56.19 148 LEU A C 1
ATOM 1165 O O . LEU A 1 148 ? -9.730 14.232 -20.609 1.00 56.19 148 LEU A O 1
ATOM 1169 N N . ALA A 1 149 ? -9.712 15.888 -22.111 1.00 64.56 149 ALA A N 1
ATOM 1170 C CA . ALA A 1 149 ? -10.674 15.286 -23.029 1.00 64.56 149 ALA A CA 1
ATOM 1171 C C . ALA A 1 149 ? -10.081 14.065 -23.742 1.00 64.56 149 ALA A C 1
ATOM 1173 O O . ALA A 1 149 ? -10.764 13.053 -23.883 1.00 64.56 149 ALA A O 1
ATOM 1174 N N . SER A 1 150 ? -8.802 14.109 -24.133 1.00 65.25 150 SER A N 1
ATOM 1175 C CA . SER A 1 150 ? -8.111 12.939 -24.683 1.00 65.25 150 SER A CA 1
ATOM 1176 C C . SER A 1 150 ? -7.914 11.850 -23.623 1.00 65.25 150 SER A C 1
ATOM 1178 O O . SER A 1 150 ? -8.157 10.679 -23.910 1.00 65.25 150 SER A O 1
ATOM 1180 N N . MET A 1 151 ? -7.610 12.214 -22.371 1.00 59.75 151 MET A N 1
ATOM 1181 C CA . MET 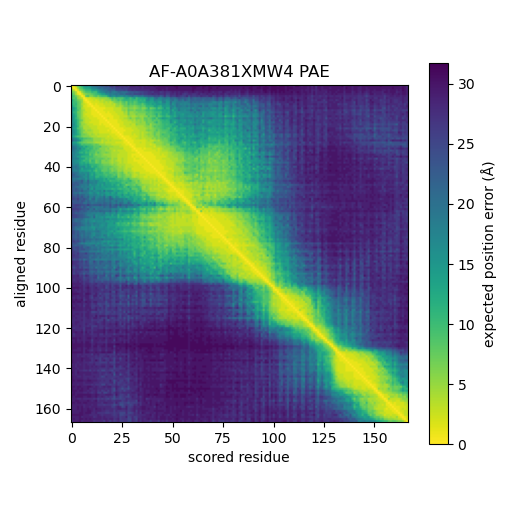A 1 151 ? -7.602 11.271 -21.247 1.00 59.75 151 MET A CA 1
ATOM 1182 C C . MET A 1 151 ? -8.992 10.703 -20.944 1.00 59.75 151 MET A C 1
ATOM 1184 O O . MET A 1 151 ? -9.106 9.507 -20.713 1.00 59.75 151 MET A O 1
ATOM 1188 N N . ALA A 1 152 ? -10.056 11.505 -20.993 1.00 62.84 152 ALA A N 1
ATOM 1189 C CA . ALA A 1 152 ? -11.432 11.039 -20.834 1.00 62.84 152 ALA A CA 1
ATOM 1190 C C . ALA A 1 152 ? -11.868 10.126 -21.991 1.00 62.84 152 ALA A C 1
ATOM 1192 O O . ALA A 1 152 ? -12.608 9.176 -21.761 1.00 62.84 152 ALA A O 1
ATOM 1193 N N . GLY A 1 153 ? -11.367 10.348 -23.209 1.00 65.62 153 GLY A N 1
ATOM 1194 C CA . GLY A 1 153 ? -11.535 9.430 -24.337 1.00 65.62 153 GLY A CA 1
ATOM 1195 C C . GLY A 1 153 ? -10.821 8.091 -24.119 1.00 65.62 153 GLY A C 1
ATOM 1196 O O . GLY A 1 153 ? -11.398 7.038 -24.378 1.00 65.62 153 GLY A O 1
ATOM 1197 N N . VAL A 1 154 ? -9.602 8.109 -23.572 1.00 59.12 154 VAL A N 1
ATOM 1198 C CA . VAL A 1 154 ? -8.830 6.896 -23.238 1.00 59.12 154 VAL A CA 1
ATOM 1199 C C . VAL A 1 154 ? -9.447 6.141 -22.054 1.00 59.12 154 VAL A C 1
ATOM 1201 O O . VAL A 1 154 ? -9.597 4.923 -22.116 1.00 59.12 154 VAL A O 1
ATOM 1204 N N . ILE A 1 155 ? -9.865 6.852 -21.004 1.00 55.34 155 ILE A N 1
ATOM 1205 C CA . ILE A 1 155 ? -10.561 6.294 -19.836 1.00 55.34 155 ILE A CA 1
ATOM 1206 C C . ILE A 1 155 ? -11.952 5.794 -20.239 1.00 55.34 155 ILE A C 1
ATOM 1208 O O . ILE A 1 155 ? -12.365 4.729 -19.797 1.00 55.34 155 ILE A O 1
ATOM 1212 N N . GLY A 1 156 ? -12.659 6.503 -21.118 1.00 61.62 156 GLY A N 1
ATOM 1213 C CA . GLY A 1 156 ? -13.942 6.079 -21.674 1.00 61.62 156 GLY A CA 1
ATOM 1214 C C . GLY A 1 156 ? -13.819 4.796 -22.494 1.00 61.62 156 GLY A C 1
ATOM 1215 O O . GLY A 1 156 ? -14.609 3.876 -22.304 1.00 61.62 156 GLY A O 1
ATOM 1216 N N . ASN A 1 157 ? -12.783 4.684 -23.331 1.00 62.56 157 ASN A N 1
ATOM 1217 C CA . ASN A 1 157 ? -12.474 3.459 -24.069 1.00 62.56 157 ASN A CA 1
ATOM 1218 C C . ASN A 1 157 ? -12.091 2.302 -23.126 1.00 62.56 157 ASN A C 1
ATOM 1220 O O . ASN A 1 157 ? -12.530 1.174 -23.321 1.00 62.56 157 ASN A O 1
ATOM 1224 N N . PHE A 1 158 ? -11.339 2.581 -22.058 1.00 59.16 158 PHE A N 1
ATOM 1225 C CA . PHE A 1 158 ? -10.997 1.594 -21.032 1.00 59.16 158 PHE A CA 1
ATOM 1226 C C . PHE A 1 158 ? -12.224 1.118 -20.240 1.00 59.16 158 PHE A C 1
ATOM 1228 O O . PHE A 1 158 ? -12.390 -0.081 -20.045 1.00 59.16 158 PHE A O 1
ATOM 1235 N N . MET A 1 159 ? -13.120 2.024 -19.836 1.00 62.78 159 MET A N 1
ATOM 1236 C CA . MET A 1 159 ? -14.365 1.687 -19.131 1.00 62.78 159 MET A CA 1
ATOM 1237 C C . MET A 1 159 ? -15.350 0.935 -20.033 1.00 62.78 159 MET A C 1
ATOM 1239 O O . MET A 1 159 ? -16.029 0.025 -19.562 1.00 62.78 159 MET A O 1
ATOM 1243 N N . PHE A 1 160 ? -15.407 1.262 -21.327 1.00 63.62 160 PHE A N 1
ATOM 1244 C CA . PHE A 1 160 ? -16.197 0.526 -22.316 1.00 63.62 160 PHE A CA 1
ATOM 1245 C C . PHE A 1 160 ? -15.663 -0.899 -22.517 1.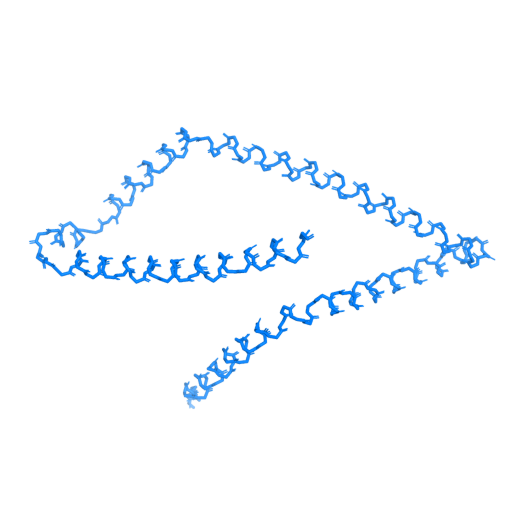00 63.62 160 PHE A C 1
ATOM 1247 O O . PHE A 1 160 ? -16.433 -1.851 -22.423 1.00 63.62 160 PHE A O 1
ATOM 1254 N N . ILE A 1 161 ? -14.346 -1.059 -22.701 1.00 67.44 161 ILE A N 1
ATOM 1255 C CA . ILE A 1 161 ? -13.702 -2.379 -22.796 1.00 67.44 161 ILE A CA 1
ATOM 1256 C C . ILE A 1 161 ? -13.904 -3.172 -21.500 1.00 67.44 161 ILE A C 1
ATOM 1258 O O . ILE A 1 161 ? -14.288 -4.335 -21.555 1.00 67.44 161 ILE A O 1
ATOM 1262 N N . ALA A 1 162 ? -13.720 -2.549 -20.334 1.00 59.97 162 ALA A N 1
ATOM 1263 C CA . ALA A 1 162 ? -13.948 -3.198 -19.046 1.00 59.97 162 ALA A CA 1
ATOM 1264 C C . ALA A 1 162 ? -15.404 -3.671 -18.903 1.00 59.97 162 ALA A C 1
ATOM 1266 O O . ALA A 1 162 ? -15.642 -4.815 -18.538 1.00 59.97 162 ALA A O 1
ATOM 1267 N N . THR A 1 163 ? -16.383 -2.837 -19.262 1.00 65.75 163 THR A N 1
ATOM 1268 C CA . THR A 1 163 ? -17.809 -3.204 -19.184 1.00 65.75 163 THR A CA 1
ATOM 1269 C C . THR A 1 163 ? -18.163 -4.335 -20.155 1.00 65.75 163 THR A C 1
ATOM 1271 O O . THR A 1 163 ? -18.925 -5.224 -19.795 1.00 65.75 163 THR A O 1
ATOM 1274 N N . MET A 1 164 ? -17.587 -4.340 -21.362 1.00 64.75 164 MET A N 1
ATOM 1275 C CA . MET A 1 164 ? -17.809 -5.387 -22.367 1.00 64.75 164 MET A CA 1
ATOM 1276 C C . MET A 1 164 ? -17.173 -6.734 -21.988 1.00 64.75 164 MET A C 1
ATOM 1278 O O . MET A 1 164 ? -17.630 -7.766 -22.454 1.00 64.75 164 MET A O 1
ATOM 1282 N N . VAL A 1 165 ? -16.124 -6.728 -21.160 1.00 61.53 165 VAL A N 1
ATOM 1283 C CA . VAL A 1 165 ? -15.459 -7.943 -20.654 1.00 61.53 165 VAL A CA 1
ATOM 1284 C C . VAL A 1 165 ? -16.155 -8.509 -19.406 1.00 61.53 165 VAL A C 1
ATOM 1286 O O . VAL A 1 165 ? -16.028 -9.698 -19.125 1.00 61.53 165 VAL A O 1
ATOM 1289 N N . PHE A 1 166 ? -16.879 -7.678 -18.649 1.00 51.09 166 PHE A N 1
ATOM 1290 C CA . PHE A 1 166 ? -17.609 -8.081 -17.438 1.00 51.09 166 PHE A CA 1
ATOM 1291 C C . PHE A 1 166 ? -19.082 -8.482 -17.677 1.00 51.09 166 PHE A C 1
ATOM 1293 O O . PHE A 1 166 ? -19.745 -8.899 -16.725 1.00 51.09 166 PHE A O 1
ATOM 1300 N N . ILE A 1 167 ? -19.584 -8.367 -18.912 1.00 53.22 167 ILE A N 1
ATOM 1301 C CA . ILE A 1 167 ? -20.877 -8.903 -19.391 1.00 53.22 167 ILE A CA 1
ATOM 1302 C C . ILE A 1 167 ? -20.631 -10.198 -20.160 1.00 53.22 167 ILE A C 1
ATOM 1304 O O . ILE A 1 167 ? -21.420 -11.147 -19.953 1.00 53.22 167 ILE A O 1
#

Organism: NCBI:txid408172

Solvent-accessible surface area (backbone atoms only — not comparable to full-atom values): 9257 Å² total; per-residue (Å²): 132,80,85,74,78,61,59,68,60,52,51,51,53,49,52,51,48,50,53,49,50,52,51,46,60,68,51,38,77,78,45,45,63,62,52,49,49,50,52,50,52,50,52,50,49,53,53,44,52,58,52,22,54,62,38,19,76,74,70,76,36,64,70,61,21,45,54,52,49,51,52,50,50,54,51,48,49,53,50,48,51,54,53,47,50,52,53,51,47,52,50,50,50,54,50,51,61,60,59,33,68,69,50,46,52,51,51,51,47,52,48,48,51,48,51,62,70,68,49,58,69,72,62,66,58,51,75,75,60,75,86,58,66,67,52,53,50,50,52,51,50,51,51,50,50,51,52,50,50,51,48,49,51,52,50,47,51,49,52,50,52,51,52,66,72,78,105

Secondary structure (DSSP, 8-state):
------HHHHHHHHHHHHHHHHHHHHHHHHHHHHHHHHHHHHHHHHHHHHHHHHHHHHHS-HHHHHHHHHHHHHHHHHHHHHHHHHHHHHHHHHHHHHT-HHHHHHHHHHHHHHHHHHS-HHHHTTSSS-SSHHHHHHHHHHHHHHHHHHHHHHHHHHHHHHHHHH-

Foldseek 3Di:
DDDDPPVVVVVVVVVVVVVVVVVCVVCCVVCVVVVVVVVCVVVVCVVLVVQLVVVCVVPVDNVVSSVVSVVCVVVVVVVVCVVVCVVVVVVVVVVVVCVPVVNVVVVVVVVVVVCVVPDPVVVVVVVVDDDPPVVVVVVVVVVVVVVVVVVCVVVVVVVVVVVVVVD

Radius of gyration: 28.55 Å; Cα contacts (8 Å, |Δi|>4): 19; chains: 1; bounding box: 62×78×49 Å